Protein AF-A0A1G4UF70-F1 (afdb_monomer_lite)

Organism: NCBI:txid177413

Secondary structure (DSSP, 8-state):
-HHHHHHHHHHHHHHHHHHHGGGSPP---S--TT---SSEEEEEEEEEEE-SSSS-EEEEEEEEEEP-

pLDDT: mean 76.73, std 12.96, range [47.91, 92.56]

Foldseek 3Di:
DVVVVVVVVVVVVVVVVVVCVVVDPDPDPDDDPPPDFPAWDDKDWDWDFDCPDNDTDTDTDIDTDGHD

Radius of gyration: 23.29 Å; chains: 1; bounding box: 37×50×46 Å

Structure (mmCIF, N/CA/C/O backbone):
data_AF-A0A1G4UF70-F1
#
_entry.id   AF-A0A1G4UF70-F1
#
loop_
_atom_site.group_PDB
_atom_site.id
_atom_site.type_symbol
_atom_site.label_atom_id
_atom_site.label_alt_id
_atom_site.label_comp_id
_atom_site.label_asym_id
_atom_site.label_entity_id
_atom_site.label_seq_id
_atom_site.pdbx_PDB_ins_code
_atom_site.Cartn_x
_atom_site.Cartn_y
_atom_site.Cartn_z
_atom_site.occupancy
_atom_site.B_iso_or_equiv
_atom_site.auth_seq_id
_atom_site.auth_comp_id
_atom_site.auth_asym_id
_atom_site.auth_atom_id
_atom_site.pdbx_PDB_model_num
ATOM 1 N N . MET A 1 1 ? -25.030 -30.184 30.570 1.00 60.75 1 MET A N 1
ATOM 2 C CA . MET A 1 1 ? -24.798 -30.715 29.205 1.00 60.75 1 MET A CA 1
ATOM 3 C C . MET A 1 1 ? -24.647 -29.615 28.153 1.00 60.75 1 MET A C 1
ATOM 5 O O . MET A 1 1 ? -23.593 -29.547 27.542 1.00 60.75 1 MET A O 1
ATOM 9 N N . LYS A 1 2 ? -25.605 -28.687 27.993 1.00 69.44 2 LYS A N 1
ATOM 10 C CA . LYS A 1 2 ? -25.551 -27.622 26.961 1.00 69.44 2 LYS A CA 1
ATOM 11 C C . LYS A 1 2 ? -24.285 -26.740 27.005 1.00 69.44 2 LYS A C 1
ATOM 13 O O . LYS A 1 2 ? -23.696 -26.466 25.971 1.00 69.44 2 LYS A O 1
ATOM 18 N N . LYS A 1 3 ? -23.819 -26.365 28.204 1.00 75.62 3 LYS A N 1
ATOM 19 C CA . LYS A 1 3 ? -22.607 -25.539 28.400 1.00 75.62 3 LYS A CA 1
ATOM 20 C C . LYS A 1 3 ? -21.315 -26.248 27.965 1.00 75.62 3 LYS A C 1
ATOM 22 O O . LYS A 1 3 ? -20.442 -25.617 27.386 1.00 75.62 3 LYS A O 1
ATOM 27 N N . CYS A 1 4 ? -21.224 -27.558 28.196 1.00 80.44 4 CYS A N 1
ATOM 28 C CA . CYS A 1 4 ? -20.071 -28.371 27.797 1.00 80.44 4 CYS A CA 1
ATOM 29 C C . CYS A 1 4 ? -19.993 -28.517 26.273 1.00 80.44 4 CYS A C 1
ATOM 31 O O . CYS A 1 4 ? -18.914 -28.426 25.703 1.00 80.44 4 CYS A O 1
ATOM 33 N N . VAL A 1 5 ? -21.146 -28.671 25.613 1.00 85.25 5 VAL A N 1
ATOM 34 C CA . VAL A 1 5 ? -21.234 -28.739 24.146 1.00 85.25 5 VAL A CA 1
ATOM 35 C C . VAL A 1 5 ? -20.811 -27.412 23.510 1.00 85.25 5 VAL A C 1
ATOM 37 O O . VAL A 1 5 ? -20.039 -27.407 22.558 1.00 85.25 5 VAL A O 1
ATOM 40 N N . VAL A 1 6 ? -21.249 -26.281 24.073 1.00 87.00 6 VAL A N 1
ATOM 41 C CA . VAL A 1 6 ? -20.848 -24.946 23.596 1.00 87.00 6 VAL A CA 1
ATOM 42 C C . VAL A 1 6 ? -19.347 -24.712 23.783 1.00 87.00 6 VAL A C 1
ATOM 44 O O . VAL A 1 6 ? -18.695 -24.211 22.872 1.00 87.00 6 VAL A O 1
ATOM 47 N N . ALA A 1 7 ? -18.782 -25.117 24.923 1.00 86.94 7 ALA A N 1
ATOM 48 C CA . ALA A 1 7 ? -17.347 -24.996 25.174 1.00 86.94 7 ALA A CA 1
ATOM 49 C C . ALA A 1 7 ? -16.511 -25.837 24.194 1.00 86.94 7 ALA A C 1
ATOM 51 O O . ALA A 1 7 ? -15.519 -25.348 23.659 1.00 86.94 7 ALA A O 1
ATOM 52 N N . ALA A 1 8 ? -16.940 -27.070 23.908 1.00 87.50 8 ALA A N 1
ATOM 53 C CA . ALA A 1 8 ? -16.267 -27.938 22.944 1.00 87.50 8 ALA A CA 1
ATOM 54 C C . ALA A 1 8 ? -16.309 -27.365 21.516 1.00 87.50 8 ALA A C 1
ATOM 56 O O . ALA A 1 8 ? -15.295 -27.366 20.821 1.00 87.50 8 ALA A O 1
ATOM 57 N N . LEU A 1 9 ? -17.455 -26.818 21.096 1.00 88.00 9 LEU A N 1
ATOM 58 C CA . LEU A 1 9 ? -17.608 -26.171 19.789 1.00 88.00 9 LEU A CA 1
ATOM 59 C C . LEU A 1 9 ? -16.745 -24.913 19.654 1.00 88.00 9 LEU A C 1
ATOM 61 O O . LEU A 1 9 ? -16.113 -24.715 18.619 1.00 88.00 9 LEU A O 1
ATOM 65 N N . ALA A 1 10 ? -16.685 -24.084 20.698 1.00 87.06 10 ALA A N 1
ATOM 66 C CA . ALA A 1 10 ? -15.844 -22.891 20.704 1.00 87.06 10 ALA A CA 1
ATOM 67 C C . ALA A 1 10 ? -14.357 -23.254 20.587 1.00 87.06 10 ALA A C 1
ATOM 69 O O . ALA A 1 10 ? -13.637 -22.660 19.788 1.00 87.06 10 ALA A O 1
ATOM 70 N N . LEU A 1 11 ? -13.911 -24.272 21.330 1.00 92.06 11 LEU A N 1
ATOM 71 C CA . LEU A 1 11 ? -12.531 -24.744 21.270 1.00 92.06 11 LEU A CA 1
ATOM 72 C C . LEU A 1 11 ? -12.181 -25.288 19.876 1.00 92.06 11 LEU A C 1
ATOM 74 O O . LEU A 1 11 ? -11.122 -24.969 19.339 1.00 92.06 11 LEU A O 1
ATOM 78 N N . ALA A 1 12 ? -13.090 -26.055 19.269 1.00 89.31 12 ALA A N 1
ATOM 79 C CA . ALA A 1 12 ? -12.920 -26.575 17.917 1.00 89.31 12 ALA A CA 1
ATOM 80 C C . ALA A 1 12 ? -12.831 -25.447 16.875 1.00 89.31 12 ALA A C 1
ATOM 82 O O . ALA A 1 12 ? -11.948 -25.474 16.022 1.00 89.31 12 ALA A O 1
ATOM 83 N N . ALA A 1 13 ? -13.686 -24.425 16.971 1.00 88.38 13 ALA A N 1
ATOM 84 C CA . ALA A 1 13 ? -13.654 -23.278 16.066 1.00 88.38 13 ALA A CA 1
ATOM 85 C C . ALA A 1 13 ? -12.335 -22.491 16.164 1.00 88.38 13 ALA A C 1
ATOM 87 O O . ALA A 1 13 ? -11.768 -22.107 15.143 1.00 88.38 13 ALA A O 1
ATOM 88 N N . VAL A 1 14 ? -11.815 -22.301 17.382 1.00 92.06 14 VAL A N 1
ATOM 89 C CA . VAL A 1 14 ? -10.523 -21.635 17.615 1.00 92.06 14 VAL A CA 1
ATOM 90 C C . VAL A 1 14 ? -9.372 -22.444 17.016 1.00 92.06 14 VAL A C 1
ATOM 92 O O . VAL A 1 14 ? -8.541 -21.883 16.305 1.00 92.06 14 VAL A O 1
ATOM 95 N N . LEU A 1 15 ? -9.346 -23.760 17.243 1.00 92.56 15 LEU A N 1
ATOM 96 C CA . LEU A 1 15 ? -8.333 -24.660 16.682 1.00 92.56 15 LEU A CA 1
ATOM 97 C C . LEU A 1 15 ? -8.333 -24.650 15.150 1.00 92.56 15 LEU A C 1
ATOM 99 O O . LEU A 1 15 ? -7.273 -24.537 14.540 1.00 92.56 15 LEU A O 1
ATOM 103 N N . VAL A 1 16 ? -9.512 -24.719 14.529 1.00 89.25 16 VAL A N 1
ATOM 104 C CA . VAL A 1 16 ? -9.643 -24.664 13.066 1.00 89.25 16 VAL A CA 1
ATOM 105 C C . VAL A 1 16 ? -9.198 -23.304 12.526 1.00 89.25 16 VAL A C 1
ATOM 107 O O . VAL A 1 16 ? -8.466 -23.259 11.542 1.00 89.25 16 VAL A O 1
ATOM 110 N N . GLY A 1 17 ? -9.568 -22.204 13.188 1.00 83.94 17 GLY A N 1
ATOM 111 C CA . GLY A 1 17 ? -9.119 -20.862 12.810 1.00 83.94 17 GLY A CA 1
ATOM 112 C C . GLY A 1 17 ? -7.597 -20.712 12.866 1.00 83.94 17 GLY A C 1
ATOM 113 O O . GLY A 1 17 ? -6.999 -20.205 11.921 1.00 83.94 17 GLY A O 1
ATOM 114 N N . LEU A 1 18 ? -6.960 -21.220 13.927 1.00 86.19 18 LEU A N 1
ATOM 115 C CA . LEU A 1 18 ? -5.501 -21.226 14.083 1.00 86.19 18 LEU A CA 1
ATOM 116 C C . LEU A 1 18 ? -4.797 -22.073 13.018 1.00 86.19 18 LEU A C 1
ATOM 118 O O . LEU A 1 18 ? -3.780 -21.649 12.478 1.00 86.19 18 LEU A O 1
ATOM 122 N N . LEU A 1 19 ? -5.347 -23.242 12.688 1.00 86.62 19 LEU A N 1
ATOM 123 C CA . LEU A 1 19 ? -4.812 -24.102 11.629 1.00 86.62 19 LEU A CA 1
ATOM 124 C C . LEU A 1 19 ? -5.012 -23.511 10.228 1.00 86.62 19 LEU A C 1
ATOM 126 O O . LEU A 1 19 ? -4.235 -23.820 9.329 1.00 86.62 19 LEU A O 1
ATOM 130 N N . ALA A 1 20 ? -6.022 -22.660 10.041 1.00 83.88 20 ALA A N 1
ATOM 131 C CA . ALA A 1 20 ? -6.287 -21.982 8.778 1.00 83.88 20 ALA A CA 1
ATOM 132 C C . ALA A 1 20 ? -5.388 -20.754 8.547 1.00 83.88 20 ALA A C 1
ATOM 134 O O . ALA A 1 20 ? -5.190 -20.384 7.395 1.00 83.88 20 ALA A O 1
ATOM 135 N N . LEU A 1 21 ? -4.803 -20.155 9.598 1.00 78.44 21 LEU A N 1
ATOM 136 C CA . LEU A 1 21 ? -3.917 -18.980 9.506 1.00 78.44 21 LEU A CA 1
ATOM 137 C C . LEU A 1 21 ? -2.826 -19.062 8.415 1.00 78.44 21 LEU A C 1
ATOM 139 O O . LEU A 1 21 ? -2.707 -18.095 7.668 1.00 78.44 21 LEU A O 1
ATOM 143 N N . PRO A 1 22 ? -2.047 -20.154 8.264 1.00 78.19 22 PRO A N 1
ATOM 144 C CA . PRO A 1 22 ? -1.021 -20.243 7.217 1.00 78.19 22 PRO A CA 1
ATOM 145 C C . PRO A 1 22 ? -1.590 -20.372 5.796 1.00 78.19 22 PRO A C 1
ATOM 147 O O . PRO A 1 22 ? -0.852 -20.197 4.831 1.00 78.19 22 PRO A O 1
ATOM 150 N N . PHE A 1 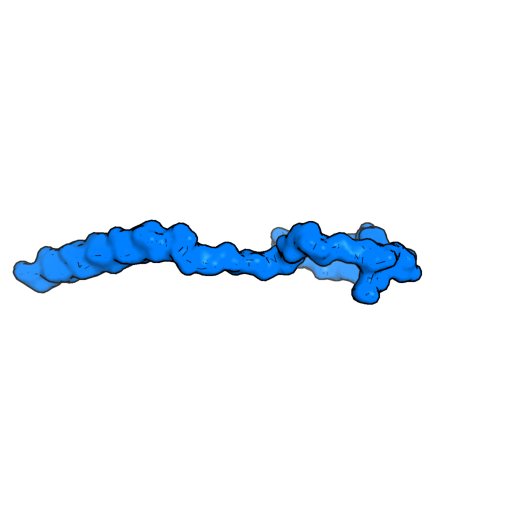23 ? -2.879 -20.691 5.660 1.00 77.50 23 PHE A N 1
ATOM 151 C CA . PHE A 1 23 ? -3.581 -20.800 4.379 1.00 77.50 23 PHE A CA 1
ATOM 152 C C . PHE A 1 23 ? -4.405 -19.555 4.051 1.00 77.50 23 PHE A C 1
ATOM 154 O O . PHE A 1 23 ? -4.977 -19.468 2.963 1.00 77.50 23 PHE A O 1
ATOM 161 N N . LEU A 1 24 ? -4.492 -18.595 4.976 1.00 70.81 24 LEU A N 1
ATOM 162 C CA . LEU A 1 24 ? -5.088 -17.308 4.673 1.00 70.81 24 LEU A CA 1
ATOM 163 C C . LEU A 1 24 ? -4.121 -16.545 3.764 1.00 70.81 24 LEU A C 1
ATOM 165 O O . LEU A 1 24 ? -2.945 -16.407 4.113 1.00 70.81 24 LEU A O 1
ATOM 169 N N . PRO A 1 25 ? -4.585 -16.038 2.609 1.00 63.09 25 PRO A N 1
ATOM 170 C CA . PRO A 1 25 ? -3.768 -15.137 1.822 1.00 63.09 25 PRO A CA 1
ATOM 171 C C . PRO A 1 25 ? -3.412 -13.941 2.702 1.00 63.09 25 PRO A C 1
ATOM 173 O O . PRO A 1 25 ? -4.272 -13.394 3.403 1.00 63.09 25 PRO A O 1
ATOM 176 N N . VAL A 1 26 ? -2.143 -13.534 2.673 1.00 64.56 26 VAL A N 1
ATOM 177 C CA . VAL A 1 26 ? -1.759 -12.229 3.206 1.00 64.56 26 VAL A CA 1
ATOM 178 C C . VAL A 1 26 ? -2.663 -11.226 2.501 1.00 64.56 26 VAL A C 1
ATOM 180 O O . VAL A 1 26 ? -2.760 -11.235 1.275 1.00 64.56 26 VAL A O 1
ATOM 183 N N . ALA A 1 27 ? -3.403 -10.422 3.265 1.00 58.28 27 ALA A N 1
ATOM 184 C CA . ALA A 1 27 ? -4.132 -9.304 2.694 1.00 58.28 27 ALA A CA 1
ATOM 185 C C . ALA A 1 27 ? -3.075 -8.341 2.144 1.00 58.28 27 ALA A C 1
ATOM 187 O O . ALA A 1 27 ? -2.549 -7.504 2.876 1.00 58.28 27 ALA A O 1
ATOM 188 N N . ASP A 1 28 ? -2.697 -8.544 0.882 1.00 47.91 28 ASP A N 1
ATOM 189 C CA . ASP A 1 28 ? -1.689 -7.765 0.188 1.00 47.91 28 ASP A CA 1
ATOM 190 C C . ASP A 1 28 ? -2.201 -6.334 0.059 1.00 47.91 28 ASP A C 1
ATOM 192 O O . ASP A 1 28 ? -2.907 -5.953 -0.877 1.00 47.91 28 ASP A O 1
ATOM 196 N N . ALA A 1 29 ? -1.807 -5.505 1.018 1.00 52.22 29 ALA A N 1
ATOM 197 C CA . ALA A 1 29 ? -1.650 -4.088 0.789 1.00 52.22 29 ALA A CA 1
ATOM 198 C C . ALA A 1 29 ? -0.495 -3.904 -0.215 1.00 52.22 29 ALA A C 1
ATOM 200 O O . ALA A 1 29 ? 0.638 -3.624 0.153 1.00 52.22 29 ALA A O 1
ATOM 201 N N . THR A 1 30 ? -0.799 -4.096 -1.501 1.00 53.66 30 THR A N 1
ATOM 202 C CA . THR A 1 30 ? -0.158 -3.419 -2.640 1.00 53.66 30 THR A CA 1
ATOM 203 C C . THR A 1 30 ? 1.378 -3.401 -2.677 1.00 53.66 30 THR A C 1
ATOM 205 O O . THR A 1 30 ? 1.960 -2.323 -2.792 1.00 53.66 30 THR A O 1
ATOM 208 N N . THR A 1 31 ? 2.059 -4.547 -2.654 1.00 53.81 31 THR A N 1
ATOM 209 C CA . THR A 1 31 ? 3.490 -4.570 -3.021 1.00 53.81 31 THR A CA 1
ATOM 210 C C . THR A 1 31 ? 3.877 -5.904 -3.645 1.00 53.81 31 THR A C 1
ATOM 212 O O . THR A 1 31 ? 4.415 -6.780 -2.982 1.00 53.81 31 THR A O 1
ATOM 215 N N . ASP A 1 32 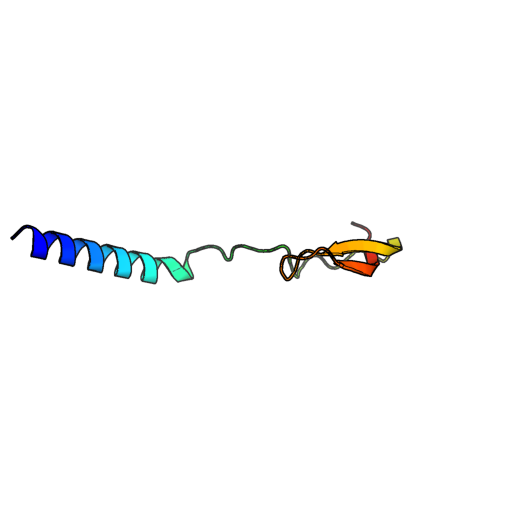? 3.609 -6.052 -4.941 1.00 55.91 32 ASP A N 1
ATOM 216 C CA . ASP A 1 32 ? 4.249 -7.084 -5.755 1.00 55.91 32 ASP A CA 1
ATOM 217 C C . ASP A 1 32 ? 5.739 -6.711 -5.932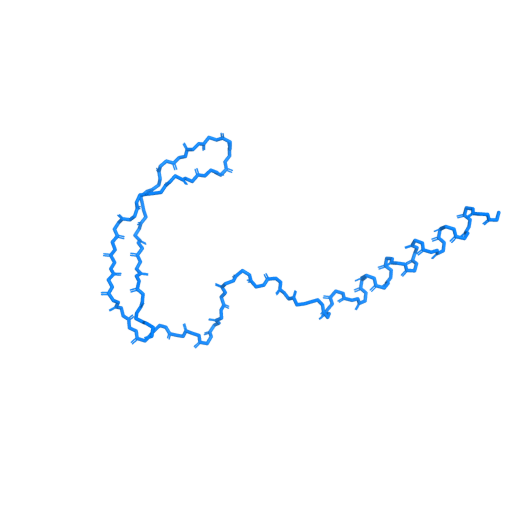 1.00 55.91 32 ASP A C 1
ATOM 219 O O . ASP A 1 32 ? 6.032 -5.691 -6.567 1.00 55.91 32 ASP A O 1
ATOM 223 N N . PRO A 1 33 ? 6.693 -7.481 -5.375 1.00 55.97 33 PRO A N 1
ATOM 224 C CA . PRO A 1 33 ? 8.120 -7.178 -5.473 1.00 55.97 33 PRO A CA 1
ATOM 225 C C . PRO A 1 33 ? 8.691 -7.406 -6.883 1.00 55.97 33 PRO A C 1
ATOM 227 O O . PRO A 1 33 ? 9.811 -6.975 -7.158 1.00 55.97 33 PRO A O 1
ATOM 230 N N . SER A 1 34 ? 7.950 -8.072 -7.779 1.00 57.69 34 SER A N 1
ATOM 231 C CA . SER A 1 34 ? 8.373 -8.342 -9.159 1.00 57.69 34 SER A CA 1
ATOM 232 C C . SER A 1 34 ? 8.075 -7.192 -10.124 1.00 57.69 34 SER A C 1
ATOM 234 O O . SER A 1 34 ? 8.664 -7.119 -11.204 1.00 57.69 34 SER A O 1
ATOM 236 N N . ARG A 1 35 ? 7.225 -6.240 -9.720 1.00 56.75 35 ARG A N 1
ATOM 237 C CA . ARG A 1 35 ? 6.906 -5.047 -10.508 1.00 56.75 35 ARG A CA 1
ATOM 238 C C . ARG A 1 35 ? 8.016 -4.008 -10.352 1.00 56.75 35 ARG A C 1
ATOM 240 O O . ARG A 1 35 ? 7.839 -2.968 -9.719 1.00 56.75 35 ARG A O 1
ATOM 247 N N . GLN A 1 36 ? 9.188 -4.300 -10.914 1.00 56.03 36 GLN A N 1
ATOM 248 C CA . GLN A 1 36 ? 10.210 -3.278 -11.103 1.00 56.03 36 GLN A CA 1
ATOM 249 C C . GLN A 1 36 ? 9.654 -2.223 -12.067 1.00 56.03 36 GLN A C 1
ATOM 251 O O . GLN A 1 36 ? 9.245 -2.571 -13.175 1.00 56.03 36 GLN A O 1
ATOM 256 N N . PRO A 1 37 ? 9.591 -0.947 -11.661 1.00 58.19 37 PRO A N 1
ATOM 257 C CA . PRO A 1 37 ? 9.091 0.097 -12.537 1.00 58.19 37 PRO A CA 1
ATOM 258 C C . PRO A 1 37 ? 9.955 0.193 -13.799 1.00 58.19 37 PRO A C 1
ATOM 260 O O . PRO A 1 37 ? 11.174 0.331 -13.692 1.00 58.19 37 PRO A O 1
ATOM 263 N N . ALA A 1 38 ? 9.330 0.183 -14.983 1.00 62.88 38 ALA A N 1
ATOM 264 C CA . ALA A 1 38 ? 10.012 0.212 -16.285 1.00 62.88 38 ALA A CA 1
ATOM 265 C C . ALA A 1 38 ? 10.808 1.513 -16.544 1.00 62.88 38 ALA A C 1
ATOM 267 O O . ALA A 1 38 ? 11.535 1.636 -17.527 1.00 62.88 38 ALA A O 1
ATOM 268 N N . GLY A 1 39 ? 10.695 2.496 -15.649 1.00 60.38 39 GLY A N 1
ATOM 269 C CA . GLY A 1 39 ? 11.448 3.741 -15.667 1.00 60.38 39 GLY 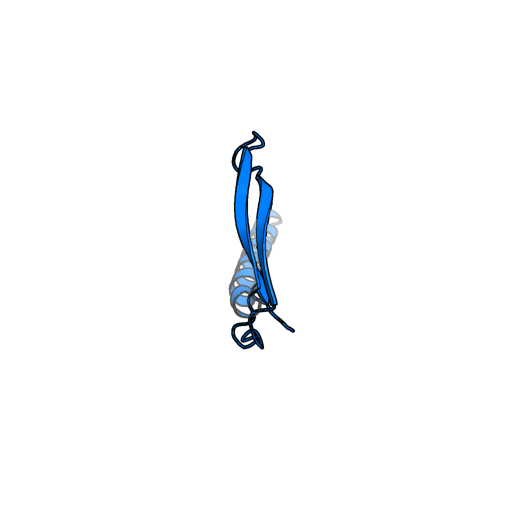A CA 1
ATO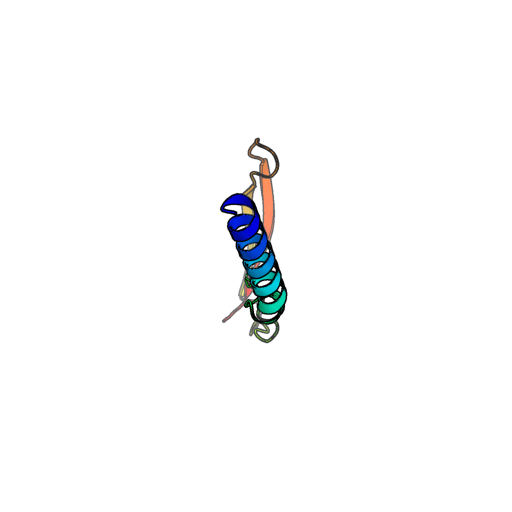M 270 C C . GLY A 1 39 ? 10.731 4.851 -14.904 1.00 60.38 39 GLY A C 1
ATOM 271 O O . GLY A 1 39 ? 9.597 4.706 -14.442 1.00 60.38 39 GLY A O 1
ATOM 272 N N . TYR A 1 40 ? 11.399 5.992 -14.761 1.00 61.25 40 TYR A N 1
ATOM 273 C CA . TYR A 1 40 ? 10.829 7.191 -14.152 1.00 61.25 40 TYR A CA 1
ATOM 274 C C . TYR A 1 40 ? 10.004 7.981 -15.181 1.00 61.25 40 TYR A C 1
ATOM 276 O O . TYR A 1 40 ? 10.546 8.391 -16.204 1.00 61.25 40 TYR A O 1
ATOM 284 N N . LYS A 1 41 ? 8.712 8.229 -14.905 1.00 71.75 41 LYS A N 1
ATOM 285 C CA . LYS A 1 41 ? 7.860 9.074 -15.761 1.00 71.75 41 LYS A CA 1
ATOM 286 C C . LYS A 1 41 ? 7.912 10.536 -15.321 1.00 71.75 41 LYS A C 1
ATOM 288 O O . LYS A 1 41 ? 8.208 11.411 -16.126 1.00 71.75 41 LYS A O 1
ATOM 293 N N . THR A 1 42 ? 7.604 10.816 -14.052 1.00 80.50 42 THR A N 1
ATOM 294 C CA . THR A 1 42 ? 7.619 12.181 -13.493 1.00 80.50 42 THR A CA 1
ATOM 295 C C . THR A 1 42 ? 7.517 12.179 -11.964 1.00 80.50 42 THR A C 1
ATOM 297 O O . THR A 1 42 ? 6.940 11.264 -11.381 1.00 80.50 42 THR A O 1
ATOM 300 N N . CYS A 1 43 ? 8.072 13.194 -11.301 1.00 85.88 43 CYS A N 1
ATOM 301 C CA . CYS A 1 43 ? 7.946 13.462 -9.874 1.00 85.88 43 CYS A CA 1
ATOM 302 C C . CYS A 1 43 ? 7.281 14.824 -9.724 1.00 85.88 43 CYS A C 1
ATOM 304 O O . CYS A 1 43 ? 7.702 15.805 -10.337 1.00 85.88 43 CYS A O 1
ATOM 306 N N . PHE A 1 44 ? 6.316 14.908 -8.823 1.00 87.94 44 PHE A N 1
ATOM 307 C CA . PHE A 1 44 ? 5.686 16.161 -8.444 1.00 87.94 44 PHE A CA 1
ATOM 308 C C . PHE A 1 44 ? 5.511 16.234 -6.928 1.00 87.94 44 PHE A C 1
ATOM 310 O O . PHE A 1 44 ? 5.635 15.246 -6.202 1.00 87.94 44 PHE A O 1
ATOM 317 N N . LEU A 1 45 ? 5.282 17.449 -6.436 1.00 91.69 45 LEU A N 1
ATOM 318 C CA . LEU A 1 45 ? 4.983 17.697 -5.032 1.00 91.69 45 LEU A CA 1
ATOM 319 C C . LEU A 1 45 ? 3.473 17.607 -4.840 1.00 91.69 45 LEU A C 1
ATOM 321 O O . LEU A 1 45 ? 2.740 18.508 -5.243 1.00 91.69 45 LEU A O 1
ATOM 325 N N . GLU A 1 46 ? 3.019 16.526 -4.221 1.00 89.62 46 GLU A N 1
ATOM 326 C CA . GLU A 1 46 ? 1.612 16.308 -3.912 1.00 89.62 46 GLU A CA 1
ATOM 327 C C . GLU A 1 46 ? 1.289 16.913 -2.541 1.00 89.62 46 GLU A C 1
ATOM 329 O O . GLU A 1 46 ? 2.024 16.716 -1.571 1.00 89.62 46 GLU A O 1
ATOM 334 N N . ARG A 1 47 ? 0.189 17.668 -2.450 1.00 90.56 47 ARG A N 1
ATOM 335 C CA . ARG A 1 47 ? -0.380 18.122 -1.176 1.00 90.56 47 ARG A CA 1
ATOM 336 C C . ARG A 1 47 ? -1.619 17.292 -0.868 1.00 90.56 47 ARG A C 1
ATOM 338 O O . ARG A 1 47 ? -2.598 17.385 -1.599 1.00 90.56 47 ARG A O 1
ATOM 345 N N . ARG A 1 48 ? -1.594 16.534 0.229 1.00 87.44 48 ARG A N 1
ATOM 346 C CA . ARG A 1 48 ? -2.720 15.693 0.665 1.00 87.44 48 ARG A CA 1
ATOM 347 C C . ARG A 1 48 ? -3.071 15.921 2.129 1.00 87.44 48 ARG A C 1
ATOM 349 O O . ARG A 1 48 ? -2.194 16.207 2.946 1.00 87.44 48 ARG A O 1
ATOM 356 N N . ALA A 1 49 ? -4.351 15.784 2.456 1.00 88.69 49 ALA A N 1
ATOM 357 C CA . ALA A 1 49 ? -4.822 15.784 3.833 1.00 88.69 49 ALA A CA 1
ATOM 358 C C . ALA A 1 49 ? -4.659 14.376 4.421 1.00 88.69 49 ALA A C 1
ATOM 360 O O . ALA A 1 49 ? -5.197 13.405 3.892 1.00 88.69 49 ALA A O 1
ATOM 361 N N . VAL A 1 50 ? -3.897 14.263 5.505 1.00 86.81 50 VAL A N 1
ATOM 362 C CA . VAL A 1 50 ? -3.655 13.011 6.222 1.00 86.81 50 VAL A CA 1
ATOM 363 C C . VAL A 1 50 ? -4.370 13.065 7.570 1.00 86.81 50 VAL A C 1
ATOM 365 O O . VAL A 1 50 ? -4.182 14.002 8.347 1.00 86.81 50 VAL A O 1
ATOM 368 N N . PHE A 1 51 ? -5.172 12.041 7.855 1.00 83.69 51 PHE A N 1
ATOM 369 C CA . PHE A 1 51 ? -6.001 11.932 9.056 1.00 83.69 51 PHE A CA 1
ATOM 370 C C . PHE A 1 51 ? -5.426 10.863 9.991 1.00 83.69 51 PHE A C 1
ATOM 372 O O . PHE A 1 51 ? -5.975 9.779 10.130 1.00 83.69 51 PHE A O 1
ATOM 379 N N . THR A 1 52 ? -4.268 11.129 10.599 1.00 75.44 52 THR A N 1
ATOM 380 C CA . THR A 1 52 ? -3.582 10.123 11.434 1.00 75.44 52 THR A CA 1
ATOM 381 C C . THR A 1 52 ? -4.078 10.071 12.880 1.00 75.44 52 THR A C 1
ATOM 383 O O . THR A 1 52 ? -3.837 9.071 13.543 1.00 75.44 52 THR A O 1
ATOM 386 N N . GLN A 1 53 ? -4.711 11.134 13.403 1.00 68.44 53 GLN A N 1
ATOM 387 C CA . GLN A 1 53 ? -5.046 11.265 14.837 1.00 68.44 53 GLN A CA 1
ATOM 388 C C . GLN A 1 53 ? -6.266 12.180 15.086 1.00 68.44 53 GLN A C 1
ATOM 390 O O . GLN A 1 53 ? -6.221 13.085 15.911 1.00 68.44 53 GLN A O 1
ATOM 395 N N . GLY A 1 54 ? -7.346 12.017 14.317 1.00 76.75 54 GLY A N 1
ATOM 396 C CA . GLY A 1 54 ? -8.596 12.772 14.523 1.00 76.75 54 GLY A CA 1
ATOM 397 C C . GLY A 1 54 ? -8.595 14.233 14.045 1.00 76.75 54 GLY A C 1
ATOM 398 O O . GLY A 1 54 ? -9.665 14.814 13.910 1.00 76.75 54 GLY A O 1
ATOM 399 N N . ALA A 1 55 ? -7.436 14.808 13.708 1.00 77.06 55 ALA A N 1
ATOM 400 C CA . ALA A 1 55 ? -7.329 16.111 13.051 1.00 77.06 55 ALA A CA 1
ATOM 401 C C . ALA A 1 55 ? -6.684 15.984 11.654 1.00 77.06 55 ALA A C 1
ATOM 403 O O . ALA A 1 55 ? -5.658 15.300 11.523 1.00 77.06 55 ALA A O 1
ATOM 404 N N . PRO A 1 56 ? -7.246 16.630 10.610 1.00 85.06 56 PRO A N 1
ATOM 405 C CA . PRO A 1 56 ? -6.627 16.676 9.290 1.00 85.06 56 PRO A CA 1
ATOM 406 C C . PRO A 1 56 ? -5.323 17.467 9.335 1.00 85.06 56 PRO A C 1
ATOM 408 O O . PRO A 1 56 ? -5.278 18.593 9.831 1.00 85.06 56 PRO A O 1
ATOM 411 N N . ARG A 1 57 ? -4.264 16.903 8.755 1.00 84.25 57 ARG A N 1
ATOM 412 C CA . ARG A 1 57 ? -2.990 17.599 8.554 1.00 84.25 57 ARG A CA 1
ATOM 413 C C . ARG A 1 57 ? -2.663 17.655 7.074 1.00 84.25 57 ARG A C 1
ATOM 415 O O . ARG A 1 57 ? -2.674 16.628 6.400 1.00 84.25 57 ARG A O 1
ATOM 422 N N . TRP A 1 58 ? -2.346 18.842 6.570 1.00 88.50 58 TRP A N 1
ATOM 423 C CA . TRP A 1 58 ? -1.845 18.994 5.209 1.00 88.50 58 TRP A CA 1
ATOM 424 C C . TRP A 1 58 ? -0.382 18.573 5.149 1.00 88.50 58 TRP A C 1
ATOM 426 O O . TRP A 1 58 ? 0.474 19.181 5.788 1.00 88.50 58 TRP A O 1
ATOM 436 N N . VAL A 1 59 ? -0.097 17.541 4.363 1.00 88.44 59 VAL A N 1
ATOM 437 C CA . VAL A 1 59 ? 1.256 17.041 4.125 1.00 88.44 59 VAL A CA 1
ATOM 438 C C . VAL A 1 59 ? 1.629 17.327 2.677 1.00 88.44 59 VAL A C 1
ATOM 440 O O . VAL A 1 59 ? 0.822 17.123 1.771 1.00 88.44 59 VAL A O 1
ATOM 443 N N . LYS A 1 60 ? 2.849 17.828 2.466 1.00 90.50 60 LYS A N 1
ATOM 444 C CA . LYS A 1 60 ? 3.444 18.024 1.143 1.00 90.50 60 LYS A CA 1
ATOM 445 C C . LYS A 1 60 ? 4.535 16.977 0.958 1.00 90.50 60 LYS A C 1
ATOM 447 O O . LYS A 1 60 ? 5.541 17.029 1.658 1.00 90.50 60 LYS A O 1
ATOM 452 N N . GLU A 1 61 ? 4.337 16.049 0.034 1.00 89.50 61 GLU A N 1
ATOM 453 C CA . GLU A 1 61 ? 5.230 14.908 -0.169 1.00 89.50 61 GLU A CA 1
ATOM 454 C C . GLU A 1 61 ? 5.627 14.794 -1.642 1.00 89.50 61 GLU A C 1
ATOM 456 O O . GLU A 1 61 ? 4.845 15.104 -2.543 1.00 89.50 61 GLU A O 1
ATOM 461 N N . ARG A 1 62 ? 6.872 14.388 -1.902 1.00 87.12 62 ARG A N 1
ATOM 462 C CA . ARG A 1 62 ? 7.336 14.139 -3.266 1.00 87.12 62 ARG A CA 1
ATOM 463 C C . ARG A 1 62 ? 6.809 12.779 -3.713 1.00 87.12 62 ARG A C 1
ATOM 465 O O . ARG A 1 62 ? 7.182 11.758 -3.146 1.00 87.12 62 ARG A O 1
ATOM 472 N N . ARG A 1 63 ? 5.985 12.770 -4.756 1.00 83.94 63 ARG A N 1
ATOM 473 C CA . ARG A 1 63 ? 5.449 11.557 -5.376 1.00 83.94 63 ARG A CA 1
ATOM 474 C C . ARG A 1 63 ? 6.030 11.397 -6.762 1.00 83.94 63 ARG A C 1
ATOM 476 O O . ARG A 1 63 ? 6.037 12.344 -7.540 1.00 83.94 63 ARG A O 1
ATOM 483 N N . CYS A 1 64 ? 6.534 10.203 -7.047 1.00 84.12 64 CYS A N 1
ATOM 484 C CA . CYS A 1 64 ? 7.088 9.857 -8.345 1.00 84.12 64 CYS A CA 1
ATOM 485 C C . CYS A 1 64 ? 6.223 8.762 -8.967 1.00 84.12 64 CYS A C 1
ATOM 487 O O . CYS A 1 64 ? 5.926 7.756 -8.325 1.00 84.12 64 CYS A O 1
ATOM 489 N N . VA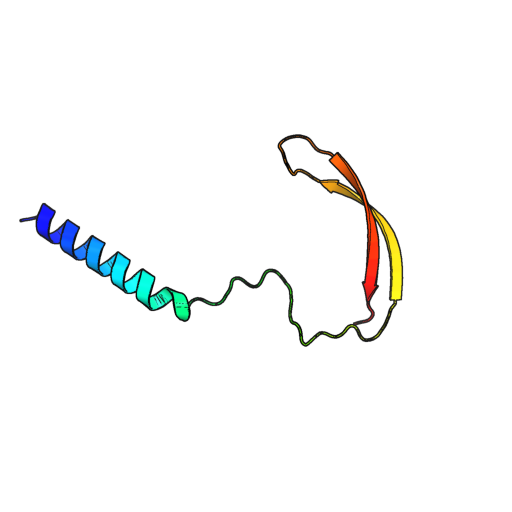L A 1 65 ? 5.774 9.011 -10.192 1.00 80.12 65 VAL A N 1
ATOM 490 C CA . VAL A 1 65 ? 5.016 8.074 -11.014 1.00 80.12 65 VAL A CA 1
ATOM 491 C C . VAL A 1 65 ? 6.010 7.352 -11.903 1.00 80.12 65 VAL A C 1
ATOM 493 O O . VAL A 1 65 ? 6.846 7.975 -12.568 1.00 80.12 65 VAL A O 1
ATOM 496 N N . PHE A 1 66 ? 5.916 6.034 -11.896 1.00 72.12 66 PHE A N 1
ATOM 497 C CA . PHE A 1 66 ? 6.735 5.171 -12.720 1.00 72.12 66 PHE A CA 1
ATOM 498 C C . PHE A 1 66 ? 5.997 4.823 -14.011 1.00 72.12 66 PHE A C 1
ATOM 500 O O . PHE A 1 66 ? 4.766 4.813 -14.037 1.00 72.12 66 PHE A O 1
ATOM 507 N N . ALA A 1 67 ? 6.743 4.611 -15.091 1.00 65.00 67 ALA A N 1
ATOM 508 C CA . ALA A 1 67 ? 6.173 4.078 -16.320 1.00 65.00 67 ALA A CA 1
ATOM 509 C C . ALA A 1 67 ? 5.756 2.616 -16.087 1.00 65.00 67 ALA A C 1
ATOM 511 O O . ALA A 1 67 ? 6.495 1.870 -15.436 1.00 65.00 67 ALA A O 1
ATOM 512 N N . GLU A 1 68 ? 4.557 2.263 -16.555 1.00 60.88 68 GLU A N 1
ATOM 513 C CA . GLU A 1 68 ? 4.029 0.892 -16.544 1.00 60.88 68 GLU A CA 1
ATOM 514 C C . GLU A 1 68 ? 4.657 0.038 -17.643 1.00 60.88 68 GLU A C 1
ATOM 516 O O . GLU A 1 68 ? 4.962 0.604 -18.720 1.00 60.88 68 GLU A O 1
#

Sequence (68 aa):
MKKCVVAALALAAVLVGLLALPFLPVADATTDPSRQPAGYKTCFLERRAVFTQGAPRWVKERRCVFAE